Protein AF-A0A6M2E3Z7-F1 (afdb_monomer_lite)

Foldseek 3Di:
DVFKDFDDDWFDFFAALQCVLADVCNRPDGDRIYGDPQWGQYNQRDTDGNVQSVQCVVLNQWGWDQFAFPQFAEFAAARDPDTDSGGDTDTAGWQQWGHYPVDPSDTDGCVVGPHDYPPQKDWDQKDKQQQVDFPDHGDPDIDIGNTRTDIGGHPPRD

InterPro domains:
  IPR002919 Trypsin Inhibitor-like, cysteine rich domain [PF01826] (60-113)
  IPR036084 Serine protease inhibitor-like superfamily [SSF57567] (13-53)
  IPR036084 Serine protease inhibitor-like superfamily [SSF57567] (61-113)
  IPR051368 Serine Protease Inhibitor-like TIL Domain [PTHR23259] (55-116)

Radius of gyration: 16.92 Å; chains: 1; bounding box: 38×43×45 Å

Secondary structure (DSSP, 8-state):
-TTEEEPSSS-EEPPBSSGGGS-HHHHH-EESEEEPTTEEE-TTS-EEEHHHHHHTTT-TT-EEEEEEESS--BTTSBPPS---S-EEEEEEPPTTEEE-TTSTT-EEETTTSPPBPPTTEEEESSEEGGG-STTSPPPSS--EE-SS-EEEEPTT--

pLDDT: mean 90.16, std 8.36, range [58.03, 98.0]

Structure (mmCIF, N/CA/C/O backbone):
data_AF-A0A6M2E3Z7-F1
#
_entry.id   AF-A0A6M2E3Z7-F1
#
loop_
_atom_site.group_PDB
_atom_site.id
_atom_site.type_symbol
_atom_site.label_atom_id
_atom_site.label_alt_id
_atom_site.label_comp_id
_atom_site.label_asym_id
_atom_site.label_entity_id
_atom_site.label_seq_id
_atom_site.pdbx_PDB_ins_code
_atom_site.Cartn_x
_atom_site.Cartn_y
_atom_site.Cartn_z
_atom_site.occupancy
_atom_site.B_iso_or_equiv
_atom_site.auth_seq_id
_atom_site.auth_comp_id
_atom_site.auth_asym_id
_atom_site.auth_atom_id
_atom_site.pdbx_PDB_model_num
ATOM 1 N N . GLY A 1 1 ? -2.746 -9.673 17.093 1.00 58.03 1 GLY A N 1
ATOM 2 C CA . GLY A 1 1 ? -1.317 -9.328 16.929 1.00 58.03 1 GLY A CA 1
ATOM 3 C 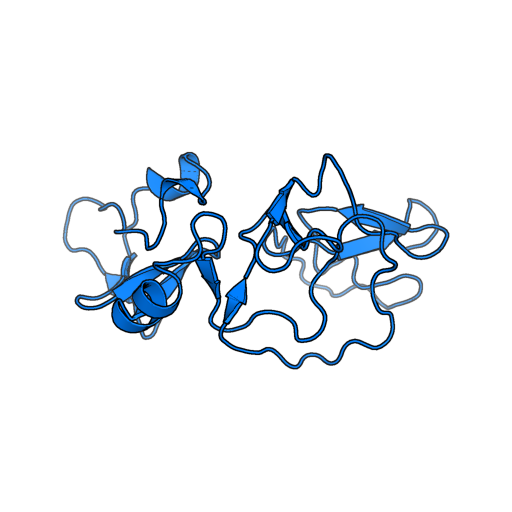C . GLY A 1 1 ? -0.886 -8.388 18.038 1.00 58.03 1 GLY A C 1
ATOM 4 O O . GLY A 1 1 ? -1.758 -7.873 18.723 1.00 58.03 1 GLY A O 1
ATOM 5 N N . LEU A 1 2 ? 0.420 -8.149 18.203 1.00 82.94 2 LEU A N 1
ATOM 6 C CA . LEU A 1 2 ? 0.998 -7.360 19.312 1.00 82.94 2 LEU A CA 1
ATOM 7 C C . LEU A 1 2 ? 0.353 -5.965 19.509 1.00 82.94 2 LEU A C 1
ATOM 9 O O . LEU A 1 2 ? 0.320 -5.451 20.619 1.00 82.94 2 LEU A O 1
ATOM 13 N N . TRP A 1 3 ? -0.188 -5.382 18.432 1.00 94.25 3 TRP A N 1
ATOM 14 C CA . TRP A 1 3 ? -0.709 -4.006 18.361 1.00 94.25 3 TRP A CA 1
ATOM 15 C C . TRP A 1 3 ? -2.235 -3.911 18.205 1.00 94.25 3 TRP A C 1
ATOM 17 O O . TRP A 1 3 ? -2.783 -2.836 17.947 1.00 94.25 3 TRP A O 1
ATOM 27 N N . GLU A 1 4 ? -2.929 -5.042 18.315 1.00 96.50 4 GLU A N 1
ATOM 28 C CA . GLU A 1 4 ? -4.386 -5.123 18.252 1.00 96.50 4 GLU A CA 1
ATOM 29 C C . GLU A 1 4 ? -4.944 -5.557 19.606 1.00 96.50 4 GLU A C 1
ATOM 31 O O . GLU A 1 4 ? -4.277 -6.247 20.375 1.00 96.50 4 GLU A O 1
ATOM 36 N N . VAL A 1 5 ? -6.175 -5.156 19.891 1.00 96.56 5 VAL A N 1
ATOM 37 C CA . VAL A 1 5 ? -6.947 -5.601 21.053 1.00 96.56 5 VAL A CA 1
ATOM 38 C C . VAL A 1 5 ? -8.272 -6.175 20.600 1.00 96.56 5 VAL A C 1
ATOM 40 O O . VAL A 1 5 ? -8.877 -5.695 19.635 1.00 96.56 5 VAL A O 1
ATOM 43 N N . ALA A 1 6 ? -8.711 -7.216 21.303 1.00 96.38 6 ALA A N 1
ATOM 44 C CA . ALA A 1 6 ? -10.039 -7.769 21.122 1.00 96.38 6 ALA A CA 1
ATOM 45 C C . ALA A 1 6 ? -11.094 -6.746 21.563 1.00 96.38 6 ALA A C 1
ATOM 47 O O . ALA A 1 6 ? -10.928 -6.034 22.552 1.00 96.38 6 ALA A O 1
ATOM 48 N N . VAL A 1 7 ? -12.184 -6.677 20.811 1.00 95.69 7 VAL A N 1
ATOM 49 C CA . VAL A 1 7 ? -13.339 -5.844 21.123 1.00 95.69 7 VAL A CA 1
ATOM 50 C C . VAL A 1 7 ? -14.340 -6.671 21.920 1.00 95.69 7 VAL A C 1
ATOM 52 O O . VAL A 1 7 ? -14.856 -7.670 21.414 1.00 95.69 7 VAL A O 1
ATOM 55 N N . SER A 1 8 ? -14.667 -6.224 23.130 1.00 93.31 8 SER A N 1
ATOM 56 C CA . SER A 1 8 ? -15.777 -6.778 23.908 1.00 93.31 8 SER A CA 1
ATOM 57 C C . SER A 1 8 ? -17.115 -6.296 23.333 1.00 93.31 8 SER A C 1
ATOM 59 O O . SER A 1 8 ? -17.348 -5.095 23.199 1.00 93.31 8 SER A O 1
ATOM 61 N N . GLY A 1 9 ? -18.004 -7.227 22.977 1.00 93.56 9 GLY A N 1
ATOM 62 C CA . GLY A 1 9 ? -19.342 -6.922 22.458 1.00 93.56 9 GLY A CA 1
ATOM 63 C C . GLY A 1 9 ? -19.414 -6.757 20.934 1.00 93.56 9 GLY A C 1
ATOM 64 O O . GLY A 1 9 ? -18.971 -7.626 20.176 1.00 93.56 9 GLY A O 1
ATOM 65 N N . LYS A 1 10 ? -20.058 -5.675 20.468 1.00 96.19 10 LYS A N 1
ATOM 66 C CA . LYS A 1 10 ? -20.306 -5.443 19.034 1.00 96.19 10 LYS A CA 1
ATOM 67 C C . LYS A 1 10 ? -18.990 -5.138 18.298 1.00 96.19 10 LYS A C 1
ATOM 69 O O . LYS A 1 10 ? -18.227 -4.299 18.774 1.00 96.19 10 LYS A O 1
ATOM 74 N N . PRO A 1 11 ? -18.733 -5.753 17.126 1.00 97.19 11 PRO A N 1
ATOM 75 C CA . PRO A 1 11 ? -17.574 -5.432 16.294 1.00 97.19 11 PRO A CA 1
ATOM 76 C C . PRO A 1 11 ? -17.460 -3.931 15.990 1.00 97.19 11 PRO A C 1
ATOM 78 O O . PRO A 1 11 ? -18.462 -3.272 15.714 1.00 97.19 11 PRO A O 1
ATOM 81 N N . GLN A 1 12 ? -16.237 -3.399 15.998 1.00 96.88 12 GLN A N 1
ATOM 82 C CA . GLN A 1 12 ? -15.961 -1.967 15.828 1.00 96.88 12 GLN A CA 1
ATOM 83 C C . GLN A 1 12 ? -15.169 -1.682 14.547 1.00 96.88 12 GLN A C 1
ATOM 85 O O . GLN A 1 12 ? -14.545 -2.573 13.969 1.00 96.88 12 GLN A O 1
ATOM 90 N N . LYS A 1 13 ? -15.201 -0.427 14.086 1.00 96.88 13 LYS A N 1
ATOM 91 C CA . LYS A 1 13 ? -14.346 0.047 12.987 1.00 96.88 13 LYS A CA 1
ATOM 92 C C . LYS A 1 13 ? -12.995 0.495 13.527 1.00 96.88 13 LYS A C 1
ATOM 94 O O . LYS A 1 13 ? -12.914 1.079 14.604 1.00 96.88 13 LYS A O 1
ATOM 99 N N . ASP A 1 14 ? -11.959 0.313 12.721 1.00 97.25 14 ASP A N 1
ATOM 100 C CA . ASP A 1 14 ? -10.655 0.902 12.999 1.00 97.25 14 ASP A CA 1
ATOM 101 C C . ASP A 1 14 ? -10.594 2.387 12.648 1.00 97.25 14 ASP A C 1
ATOM 103 O O . ASP A 1 14 ? -11.215 2.864 11.694 1.00 97.25 14 ASP A O 1
ATOM 107 N N . ARG A 1 15 ? -9.746 3.112 13.378 1.00 97.06 15 ARG A N 1
ATOM 108 C CA . ARG A 1 15 ? -9.291 4.440 12.963 1.00 97.06 15 ARG A CA 1
ATOM 109 C C . ARG A 1 15 ? -8.146 4.272 11.975 1.00 97.06 15 ARG A C 1
ATOM 111 O O . ARG A 1 15 ? -7.134 3.666 12.314 1.00 97.06 15 ARG A O 1
ATOM 118 N N . PHE A 1 16 ? -8.280 4.843 10.784 1.00 97.56 16 PHE A N 1
ATOM 119 C CA . PHE A 1 16 ? -7.247 4.771 9.751 1.00 97.56 16 PHE A CA 1
ATOM 120 C C . PHE A 1 16 ? -6.323 5.989 9.772 1.00 97.56 16 PHE A C 1
ATOM 122 O O . PHE A 1 16 ? -6.763 7.095 10.088 1.00 97.56 16 PHE A O 1
ATOM 129 N N . CYS A 1 17 ? -5.056 5.799 9.390 1.00 97.50 17 CYS A N 1
ATOM 130 C CA . CYS A 1 17 ? -4.106 6.900 9.228 1.00 97.50 17 CYS A CA 1
ATOM 131 C C . CYS A 1 17 ? -4.553 7.859 8.115 1.00 97.50 17 CYS A C 1
ATOM 133 O O . CYS A 1 17 ? -4.641 9.071 8.322 1.00 97.50 17 CYS A O 1
ATOM 135 N N . LYS A 1 18 ? -4.875 7.311 6.937 1.00 96.88 18 LYS A N 1
ATOM 136 C CA . LYS A 1 18 ? -5.368 8.059 5.773 1.00 96.88 18 LYS A CA 1
ATOM 137 C C . LYS A 1 18 ? -6.533 7.316 5.115 1.00 96.88 18 LYS A C 1
ATOM 139 O O . LYS A 1 18 ? -6.335 6.663 4.094 1.00 96.88 18 LYS A O 1
ATOM 144 N N . PRO A 1 19 ? -7.757 7.406 5.669 1.00 96.62 19 PRO A N 1
ATOM 145 C CA . PRO A 1 19 ? -8.908 6.650 5.168 1.00 96.62 19 PRO A CA 1
ATOM 146 C C . PRO A 1 19 ? -9.221 6.922 3.689 1.00 96.62 19 PRO A C 1
ATOM 148 O O . PRO A 1 19 ? -9.694 6.028 2.999 1.00 96.62 19 PRO A O 1
ATOM 151 N N . HIS A 1 20 ? -8.913 8.118 3.175 1.00 95.06 20 HIS A N 1
ATOM 152 C CA . HIS A 1 20 ? -9.105 8.483 1.765 1.00 95.06 20 HIS A CA 1
ATOM 153 C C . HIS A 1 20 ? -8.126 7.801 0.796 1.00 95.06 20 HIS A C 1
ATOM 155 O O . HIS A 1 20 ? -8.348 7.843 -0.411 1.00 95.06 20 HIS A O 1
ATOM 161 N N . LEU A 1 21 ? -7.041 7.204 1.299 1.00 94.88 21 LEU A N 1
ATOM 162 C CA . LEU A 1 21 ? -6.080 6.421 0.511 1.00 94.88 21 LEU A CA 1
ATOM 163 C C . LEU A 1 21 ? -6.327 4.911 0.600 1.00 94.88 21 LEU A C 1
ATOM 165 O O . LEU A 1 21 ? -5.683 4.142 -0.111 1.00 94.88 21 LEU A O 1
ATOM 169 N N . THR A 1 22 ? -7.248 4.488 1.462 1.00 94.62 22 THR A N 1
ATOM 170 C CA . THR A 1 22 ? -7.561 3.083 1.708 1.00 94.62 22 THR A CA 1
ATOM 171 C C . THR A 1 22 ? -8.854 2.698 0.996 1.00 94.62 22 THR A C 1
ATOM 173 O O . THR A 1 22 ? -9.753 3.514 0.798 1.00 94.62 22 THR A O 1
ATOM 176 N N . ARG A 1 23 ? -8.982 1.421 0.617 1.00 92.19 23 ARG A N 1
ATOM 177 C CA . ARG A 1 23 ? -10.207 0.904 -0.008 1.00 92.19 23 ARG A CA 1
ATOM 178 C C . ARG A 1 23 ? -11.425 1.152 0.902 1.00 92.19 23 ARG A C 1
ATOM 180 O O . ARG A 1 23 ? -11.373 0.766 2.074 1.00 92.19 23 ARG A O 1
ATOM 187 N N . PRO A 1 24 ? -12.546 1.694 0.386 1.00 95.12 24 PRO A N 1
ATOM 188 C CA . PRO A 1 24 ? -13.729 1.987 1.201 1.00 95.12 24 PRO A CA 1
ATOM 189 C C . PRO A 1 24 ? -14.282 0.776 1.962 1.00 95.12 24 PRO A C 1
ATOM 191 O O . PRO A 1 24 ? -14.754 0.922 3.089 1.00 95.12 24 PRO A O 1
ATOM 194 N N . SER A 1 25 ? -14.190 -0.424 1.378 1.00 94.75 25 SER A N 1
ATOM 195 C CA . SER A 1 25 ? -14.597 -1.677 2.026 1.00 94.75 25 SER A CA 1
ATOM 196 C C . SER A 1 25 ? -13.776 -1.984 3.280 1.00 94.75 25 SER A C 1
ATOM 198 O O . SER A 1 25 ? -14.338 -2.421 4.279 1.00 94.75 25 SER A O 1
ATOM 200 N N . LEU A 1 26 ? -12.471 -1.697 3.270 1.00 94.69 26 LEU A N 1
ATOM 201 C CA . LEU A 1 26 ? -11.587 -1.897 4.420 1.00 94.69 26 LEU A CA 1
ATOM 202 C C . LEU A 1 26 ? -11.827 -0.855 5.512 1.00 94.69 26 LEU A C 1
ATOM 204 O O . LEU A 1 26 ? -11.832 -1.205 6.689 1.00 94.69 26 LEU A O 1
ATOM 208 N N . VAL A 1 27 ? -12.079 0.400 5.125 1.00 97.00 27 VAL A N 1
ATOM 209 C CA . VAL A 1 27 ? -12.391 1.491 6.064 1.00 97.00 27 VAL A CA 1
ATOM 210 C C . VAL A 1 27 ? -13.711 1.239 6.796 1.00 97.00 27 VAL A C 1
ATOM 212 O O . VAL A 1 27 ? -13.838 1.526 7.984 1.00 97.00 27 VAL A O 1
ATOM 215 N N . LYS A 1 28 ? -14.709 0.684 6.100 1.00 97.12 28 LYS A N 1
ATOM 216 C CA . LYS A 1 28 ? -16.027 0.386 6.678 1.00 97.12 28 LYS A CA 1
ATOM 217 C C . LYS A 1 28 ? -16.087 -0.965 7.402 1.00 97.12 28 LYS A C 1
ATOM 219 O O . LYS A 1 28 ? -17.076 -1.204 8.093 1.00 97.12 28 LYS A O 1
ATOM 224 N N . LYS A 1 29 ? -15.068 -1.822 7.261 1.00 96.88 29 LYS A N 1
ATOM 225 C CA . LYS A 1 29 ? -15.034 -3.177 7.827 1.00 96.88 29 LYS A CA 1
ATOM 226 C C . LYS A 1 29 ? -15.147 -3.137 9.351 1.00 96.88 29 LYS A C 1
ATOM 228 O O . LYS A 1 29 ? -14.325 -2.517 10.023 1.00 96.88 29 LYS A O 1
ATOM 233 N N . LEU A 1 30 ? -16.140 -3.848 9.880 1.00 97.31 30 LEU A N 1
ATOM 234 C CA . LEU A 1 30 ? -16.265 -4.112 11.308 1.00 97.31 30 LEU A CA 1
ATOM 235 C C . LEU A 1 30 ? -15.354 -5.278 11.700 1.00 97.31 30 LEU A C 1
ATOM 237 O O . LEU A 1 30 ? -15.285 -6.287 10.995 1.00 97.31 30 LEU A O 1
ATOM 241 N N . ARG A 1 31 ? -14.635 -5.135 12.811 1.00 96.38 31 ARG A N 1
ATOM 242 C CA . ARG A 1 31 ? -13.626 -6.089 13.271 1.00 96.38 31 ARG A CA 1
ATOM 243 C C . ARG A 1 31 ? -13.846 -6.437 14.738 1.00 96.38 31 ARG A C 1
ATOM 245 O O . ARG A 1 31 ? -14.280 -5.607 15.533 1.00 96.38 31 ARG A O 1
ATOM 252 N N . ARG A 1 32 ? -13.522 -7.684 15.082 1.00 96.62 32 ARG A N 1
ATOM 253 C CA . ARG A 1 32 ? -13.436 -8.159 16.473 1.00 96.62 32 ARG A CA 1
ATOM 254 C C . ARG A 1 32 ? -12.070 -7.877 17.106 1.00 96.62 32 ARG A C 1
ATOM 256 O O . ARG A 1 32 ? -11.957 -7.955 18.318 1.00 96.62 32 ARG A O 1
ATOM 263 N N . CYS A 1 33 ? -11.077 -7.512 16.294 1.00 96.62 33 CYS A N 1
ATOM 264 C CA . CYS A 1 33 ? -9.774 -7.021 16.729 1.00 96.62 33 CYS A CA 1
ATOM 265 C C . CYS A 1 33 ? -9.512 -5.668 16.063 1.00 96.62 33 CYS A C 1
ATOM 267 O O . CYS A 1 33 ? -9.567 -5.567 14.834 1.00 96.62 33 CYS A O 1
ATOM 269 N N . VAL A 1 34 ? -9.245 -4.641 16.863 1.00 97.06 34 VAL A N 1
ATOM 270 C CA . VAL A 1 34 ? -8.971 -3.272 16.400 1.00 97.06 34 VAL A CA 1
ATOM 271 C C . VAL A 1 34 ? -7.608 -2.816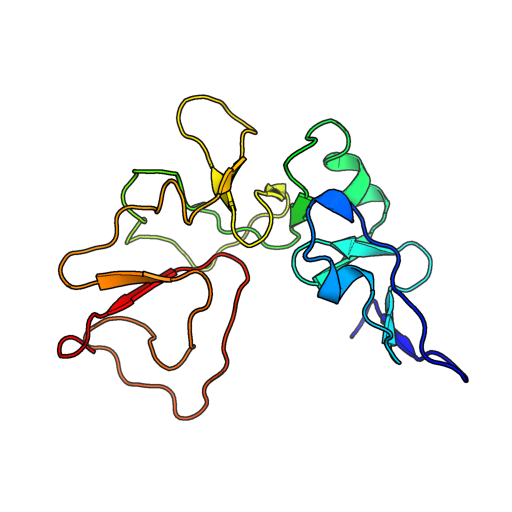 16.896 1.00 97.06 34 VAL A C 1
ATOM 273 O O . VAL A 1 34 ? -7.064 -3.385 17.843 1.00 97.06 34 VAL A O 1
ATOM 276 N N . CYS A 1 35 ? -7.038 -1.800 16.261 1.00 97.81 35 CYS A N 1
ATOM 277 C CA . CYS A 1 35 ? -5.787 -1.209 16.705 1.00 97.81 35 CYS A CA 1
ATOM 278 C C . CYS A 1 35 ? -5.925 -0.658 18.128 1.00 97.81 35 CYS A C 1
ATOM 280 O O . CYS A 1 35 ? -6.905 0.010 18.463 1.00 97.81 35 CYS A O 1
ATOM 282 N N . GLN A 1 36 ? -4.911 -0.922 18.950 1.00 96.75 36 GLN A N 1
ATOM 283 C CA . GLN A 1 36 ? -4.826 -0.437 20.326 1.00 96.75 36 GLN A CA 1
ATOM 284 C C . GLN A 1 36 ? -4.887 1.091 20.424 1.00 96.75 36 GLN A C 1
ATOM 286 O O . GLN A 1 36 ? -4.607 1.826 19.468 1.00 96.75 36 GLN A O 1
ATOM 291 N N . SER A 1 37 ? -5.202 1.595 21.621 1.00 95.44 37 SER A N 1
ATOM 292 C CA . SER A 1 37 ? -5.086 3.028 21.894 1.00 95.44 37 SER A CA 1
ATOM 293 C C . SER A 1 37 ? -3.663 3.512 21.589 1.00 95.44 37 SER A C 1
ATOM 295 O O . SER A 1 37 ? -2.680 2.850 21.897 1.00 95.44 37 SER A O 1
ATOM 297 N N . GLY A 1 38 ? -3.550 4.660 20.919 1.00 96.31 38 GLY A N 1
ATOM 298 C CA . GLY A 1 38 ? -2.269 5.178 20.416 1.00 96.31 38 GLY A CA 1
ATOM 299 C C . GLY A 1 38 ? -1.882 4.710 19.004 1.00 96.31 38 GLY A C 1
ATOM 300 O O . GLY A 1 38 ? -1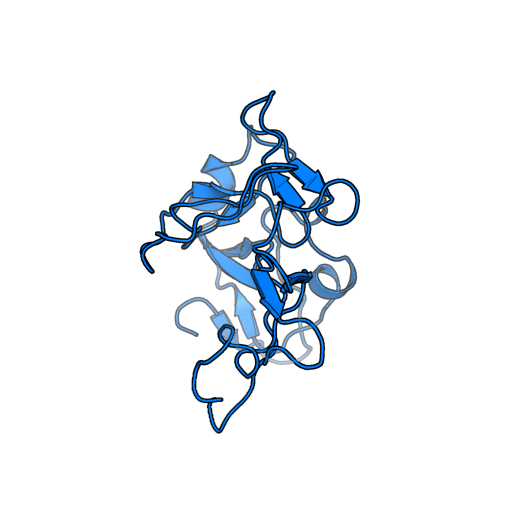.029 5.348 18.380 1.00 96.31 38 GLY A O 1
ATOM 301 N N . PHE A 1 39 ? -2.572 3.709 18.449 1.00 98.00 39 PHE A N 1
ATOM 302 C CA . PHE A 1 39 ? -2.351 3.190 17.097 1.00 98.00 39 PHE A CA 1
ATOM 303 C C . PHE A 1 39 ? -3.478 3.588 16.130 1.00 98.00 39 PHE A C 1
ATOM 305 O O . PHE A 1 39 ? -4.558 4.029 16.535 1.00 98.00 39 PHE A O 1
ATOM 312 N N . VAL A 1 40 ? -3.193 3.493 14.832 1.00 97.69 40 VAL A N 1
ATOM 313 C CA . VAL A 1 40 ? -4.135 3.651 13.713 1.00 97.69 40 VAL A CA 1
ATOM 314 C C . VAL A 1 40 ? -3.796 2.636 12.625 1.00 97.69 40 VAL A C 1
ATOM 316 O O . VAL A 1 40 ? -2.631 2.279 12.465 1.00 97.69 40 VAL A O 1
ATOM 319 N N . ARG A 1 41 ? -4.790 2.190 11.853 1.00 97.62 41 ARG A N 1
ATOM 320 C CA . ARG A 1 41 ? -4.573 1.258 10.742 1.00 97.62 41 ARG A CA 1
ATOM 321 C C . ARG A 1 41 ? -4.082 2.001 9.492 1.00 97.62 41 ARG A C 1
ATOM 323 O O . ARG A 1 41 ? -4.691 2.994 9.088 1.00 97.62 41 ARG A O 1
ATOM 330 N N . ASN A 1 42 ? -2.984 1.565 8.885 1.00 97.06 42 ASN A N 1
ATOM 331 C CA . ASN A 1 42 ? -2.487 2.124 7.624 1.00 97.06 42 ASN A CA 1
ATOM 332 C C . ASN A 1 42 ? -3.199 1.497 6.406 1.00 97.06 42 ASN A C 1
ATOM 334 O O . ASN A 1 42 ? -4.077 0.636 6.535 1.00 97.06 42 ASN A O 1
ATOM 338 N N . ALA A 1 43 ? -2.834 1.938 5.205 1.00 96.31 43 ALA A N 1
ATOM 339 C CA . ALA A 1 43 ? -3.384 1.425 3.952 1.00 96.31 43 ALA A CA 1
ATOM 340 C C . ALA A 1 43 ? -3.039 -0.053 3.654 1.00 96.31 43 ALA A C 1
ATOM 342 O O . ALA A 1 43 ? -3.740 -0.669 2.854 1.00 96.31 43 ALA A O 1
ATOM 343 N N . TRP A 1 44 ? -2.025 -0.623 4.318 1.00 94.81 44 TRP A N 1
ATOM 344 C CA . TRP A 1 44 ? -1.624 -2.041 4.257 1.00 94.81 44 TRP A CA 1
ATOM 345 C C . TRP A 1 44 ? -2.322 -2.909 5.313 1.00 94.81 44 TRP A C 1
ATOM 347 O O . TRP A 1 44 ? -1.965 -4.063 5.515 1.00 94.81 44 TRP A O 1
ATOM 357 N N . GLU A 1 45 ? -3.343 -2.355 5.973 1.00 94.12 45 GLU A N 1
ATOM 358 C CA . GLU A 1 45 ? -4.092 -2.997 7.051 1.00 94.12 45 GLU A CA 1
ATOM 359 C C . GLU A 1 45 ? -3.272 -3.298 8.314 1.00 94.12 45 GLU A C 1
ATOM 361 O O . GLU A 1 45 ? -3.711 -4.078 9.154 1.00 94.12 45 GLU A O 1
ATOM 366 N N . GLU A 1 46 ? -2.139 -2.634 8.517 1.00 94.88 46 GLU A N 1
ATOM 367 C CA . GLU A 1 46 ? -1.291 -2.794 9.699 1.00 94.88 46 GLU A CA 1
ATOM 368 C C . GLU A 1 46 ? -1.616 -1.724 10.745 1.00 94.88 46 GLU A C 1
ATOM 370 O O . GLU A 1 46 ? -1.861 -0.563 10.408 1.00 94.88 46 GLU A O 1
ATOM 375 N N . CYS A 1 47 ? -1.587 -2.085 12.029 1.00 97.38 47 CYS A N 1
ATOM 376 C CA . CYS A 1 47 ? -1.676 -1.108 13.112 1.00 97.38 47 CYS A CA 1
ATOM 377 C C . CYS A 1 47 ? -0.306 -0.462 13.344 1.00 97.38 47 CYS A C 1
ATOM 379 O O . CYS A 1 47 ? 0.638 -1.129 13.756 1.00 97.38 47 CYS A O 1
ATOM 381 N N . ILE A 1 48 ? -0.219 0.846 13.104 1.00 96.94 48 ILE A N 1
ATOM 382 C CA . ILE A 1 48 ? 0.990 1.660 13.274 1.00 96.94 48 ILE A CA 1
ATOM 383 C C . ILE A 1 48 ? 0.773 2.729 14.343 1.00 96.94 48 ILE A C 1
ATOM 385 O O . ILE A 1 48 ? -0.362 3.123 14.627 1.00 96.94 48 ILE A O 1
ATOM 389 N N . LEU A 1 49 ? 1.851 3.256 14.919 1.00 97.44 49 LEU A N 1
ATOM 390 C CA . LEU A 1 49 ? 1.740 4.337 15.894 1.00 97.44 49 LEU A CA 1
ATOM 391 C C . LEU A 1 49 ? 1.197 5.608 15.228 1.00 97.44 49 LEU A C 1
ATOM 393 O O . LEU A 1 49 ? 1.617 6.004 14.137 1.00 97.44 49 LEU A O 1
ATOM 397 N N . LYS A 1 50 ? 0.327 6.340 15.935 1.00 97.62 50 LYS A N 1
ATOM 398 C CA . LYS A 1 50 ? -0.170 7.651 15.474 1.00 97.62 50 LYS A CA 1
ATOM 399 C C . LYS A 1 50 ? 0.965 8.629 15.150 1.00 97.62 50 LYS A C 1
ATOM 401 O O . LYS A 1 50 ? 0.808 9.458 14.256 1.00 97.62 50 LYS A O 1
ATOM 406 N N . LYS A 1 51 ? 2.105 8.551 15.851 1.00 97.62 51 LYS A N 1
ATOM 407 C CA . LYS A 1 51 ? 3.290 9.382 15.560 1.00 97.62 51 LYS A CA 1
ATOM 408 C C . LYS A 1 51 ? 3.904 9.073 14.194 1.00 97.62 51 LYS A C 1
ATOM 410 O O . LYS A 1 51 ? 4.293 10.000 13.491 1.00 97.62 51 LYS A O 1
ATOM 415 N N . ASP A 1 52 ? 3.920 7.811 13.782 1.00 97.56 52 ASP A N 1
ATOM 416 C CA . ASP A 1 52 ? 4.470 7.411 12.489 1.00 97.56 52 ASP A CA 1
ATOM 417 C C . ASP A 1 52 ? 3.548 7.831 11.347 1.00 97.56 52 ASP A C 1
ATOM 419 O O . ASP A 1 52 ? 4.000 8.423 10.370 1.00 97.56 52 ASP A O 1
ATOM 423 N N . CYS A 1 53 ? 2.235 7.692 11.542 1.00 97.31 53 CYS A N 1
ATOM 424 C CA . CYS A 1 53 ? 1.235 8.276 10.652 1.00 97.31 53 CYS A CA 1
ATOM 425 C C . CYS A 1 53 ? 1.468 9.788 10.420 1.00 97.31 53 CYS A C 1
ATOM 427 O O . CYS A 1 53 ? 1.427 10.279 9.286 1.00 97.31 53 CYS A O 1
ATOM 429 N N . LYS A 1 54 ? 1.788 10.540 11.487 1.00 97.44 54 LYS A N 1
ATOM 430 C CA . LYS A 1 54 ? 2.071 11.985 11.407 1.00 97.44 54 LYS A CA 1
ATOM 431 C C . LYS A 1 54 ? 3.324 12.316 10.584 1.00 97.44 54 LYS A C 1
ATOM 433 O O . LYS A 1 54 ? 3.332 13.378 9.961 1.00 97.44 54 LYS A O 1
ATOM 438 N N . LYS A 1 55 ? 4.321 11.422 10.475 1.00 96.88 55 LYS A N 1
ATOM 439 C CA . LYS A 1 55 ? 5.499 11.615 9.594 1.00 96.88 55 LYS A CA 1
ATOM 440 C C . LYS A 1 55 ? 5.094 11.817 8.126 1.00 96.88 55 LYS A C 1
ATOM 442 O O . LYS A 1 55 ? 5.794 12.488 7.374 1.00 96.88 55 LYS A O 1
ATOM 447 N N . CYS A 1 56 ? 3.928 11.304 7.723 1.00 95.31 56 CYS A N 1
ATOM 448 C CA . CYS A 1 56 ? 3.388 11.441 6.369 1.00 95.31 56 CYS A CA 1
ATOM 449 C C . CYS A 1 56 ? 2.318 12.533 6.227 1.00 95.31 56 CYS A C 1
ATOM 451 O O . CYS A 1 56 ? 1.652 12.598 5.188 1.00 95.31 56 CYS A O 1
ATOM 453 N N . LYS A 1 57 ? 2.127 13.418 7.220 1.00 92.31 57 LYS A N 1
ATOM 454 C CA . LYS A 1 57 ? 1.081 14.461 7.193 1.00 92.31 57 LYS A CA 1
ATOM 455 C C . LYS A 1 57 ? 1.164 15.338 5.934 1.00 92.31 57 LYS A C 1
ATOM 457 O O . LYS A 1 57 ? 0.156 15.502 5.253 1.00 92.31 57 LYS A O 1
ATOM 462 N N . GLY A 1 58 ? 2.362 15.801 5.563 1.00 91.44 58 GLY A N 1
ATOM 463 C CA . GLY A 1 58 ? 2.586 16.629 4.365 1.00 91.44 58 GLY A CA 1
ATOM 464 C C . GLY A 1 58 ? 2.439 15.892 3.024 1.00 91.44 58 GLY A C 1
ATOM 465 O O . GLY A 1 58 ? 2.308 16.520 1.977 1.00 91.44 58 GLY A O 1
ATOM 466 N N . ARG A 1 59 ? 2.415 14.554 3.023 1.00 93.12 59 ARG A N 1
ATOM 467 C CA . ARG A 1 59 ? 2.343 13.736 1.804 1.00 93.12 59 ARG A CA 1
ATOM 468 C C . ARG A 1 59 ? 0.913 13.243 1.586 1.00 93.12 59 ARG A C 1
ATOM 470 O O . ARG A 1 59 ? 0.540 12.157 2.021 1.00 93.12 59 ARG A O 1
ATOM 477 N N . LYS A 1 60 ? 0.072 14.048 0.929 1.00 92.06 60 LYS A N 1
ATOM 478 C CA . LYS A 1 60 ? -1.381 13.782 0.795 1.00 92.06 60 LYS A CA 1
ATOM 479 C C . LYS A 1 60 ? -1.731 12.445 0.121 1.00 92.06 60 LYS A C 1
ATOM 481 O O . LYS A 1 60 ? -2.752 11.861 0.475 1.00 92.06 60 LYS A O 1
ATOM 486 N N . LYS A 1 61 ? -0.893 11.975 -0.814 1.00 94.31 61 LYS A N 1
ATOM 487 C CA . LYS A 1 61 ? -1.086 10.746 -1.614 1.00 94.31 61 LYS A CA 1
ATOM 488 C C . LYS A 1 61 ? -0.262 9.541 -1.139 1.00 94.31 61 LYS A C 1
ATOM 490 O O . LYS A 1 61 ? -0.211 8.539 -1.840 1.00 94.31 61 LYS A O 1
ATOM 495 N N . MET A 1 62 ? 0.405 9.651 0.007 1.00 95.88 62 MET A N 1
ATOM 496 C CA . MET A 1 62 ? 1.229 8.584 0.575 1.00 95.88 62 MET A CA 1
ATOM 497 C C . MET A 1 62 ? 0.774 8.288 1.993 1.00 95.88 62 MET A C 1
ATOM 499 O O . MET A 1 62 ? 0.383 9.212 2.711 1.00 95.88 62 MET A O 1
ATOM 503 N N . ASP A 1 63 ? 0.878 7.030 2.395 1.00 97.06 63 ASP A N 1
ATOM 504 C CA . ASP A 1 63 ? 0.623 6.586 3.762 1.00 97.06 63 ASP A CA 1
ATOM 505 C C . ASP A 1 63 ? 1.897 5.985 4.375 1.00 97.06 63 ASP A C 1
ATOM 507 O O . ASP A 1 63 ? 2.860 5.709 3.656 1.00 97.06 63 ASP A O 1
ATOM 511 N N . TYR A 1 64 ? 1.952 5.864 5.700 1.00 97.50 64 TYR A N 1
ATOM 512 C CA . TYR A 1 64 ? 3.118 5.305 6.381 1.00 97.50 64 TYR A CA 1
ATOM 513 C C . TYR A 1 64 ? 3.103 3.777 6.294 1.00 97.50 64 TYR A C 1
ATOM 515 O O . TYR A 1 64 ? 2.196 3.128 6.819 1.00 97.50 64 TYR A O 1
ATOM 523 N N . ASN A 1 65 ? 4.126 3.217 5.656 1.00 96.06 65 ASN A N 1
ATOM 524 C CA . ASN A 1 65 ? 4.370 1.783 5.613 1.00 96.06 65 ASN A CA 1
ATOM 525 C C . ASN A 1 65 ? 5.531 1.456 6.562 1.00 96.06 65 ASN A C 1
ATOM 527 O O . ASN A 1 65 ? 6.602 2.064 6.464 1.00 96.06 65 ASN A O 1
ATOM 531 N N . GLY A 1 66 ? 5.311 0.515 7.482 1.00 94.81 66 GLY A N 1
ATOM 532 C CA . GLY A 1 66 ? 6.355 0.038 8.390 1.00 94.81 66 GLY A CA 1
ATOM 533 C C . GLY A 1 66 ? 7.434 -0.778 7.674 1.00 94.81 66 GLY A C 1
ATOM 534 O O . GLY A 1 66 ? 8.569 -0.816 8.139 1.00 94.81 66 GLY A O 1
ATOM 535 N N . CYS A 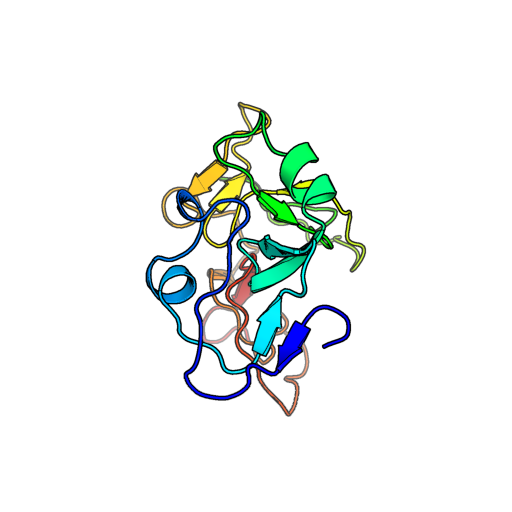1 67 ? 7.107 -1.370 6.526 1.00 92.50 67 CYS A N 1
ATOM 536 C CA . CYS A 1 67 ? 7.970 -2.265 5.768 1.00 92.50 67 CYS A CA 1
ATOM 537 C C . CYS A 1 67 ? 7.732 -2.076 4.259 1.00 92.50 67 CYS A C 1
ATOM 539 O O . CYS A 1 67 ? 7.203 -2.941 3.564 1.00 92.50 67 CYS A O 1
ATOM 541 N N . GLU A 1 68 ? 8.116 -0.913 3.725 1.00 92.62 68 GLU A N 1
ATOM 542 C CA . GLU A 1 68 ? 8.087 -0.675 2.278 1.00 92.62 68 GLU A CA 1
ATOM 543 C C . GLU A 1 68 ? 9.329 -1.266 1.614 1.00 92.62 68 GLU A C 1
ATOM 545 O O . GLU A 1 68 ? 10.430 -1.110 2.134 1.00 92.62 68 GLU A O 1
ATOM 550 N N . SER A 1 69 ? 9.183 -1.873 0.434 1.00 90.19 69 SER A N 1
ATOM 551 C CA . SER A 1 69 ? 10.337 -2.365 -0.327 1.00 90.19 69 SER A CA 1
ATOM 552 C C . SER A 1 69 ? 11.402 -1.273 -0.521 1.00 90.19 69 SER A C 1
ATOM 554 O O . SER A 1 69 ? 11.095 -0.109 -0.836 1.00 90.19 69 SER A O 1
ATOM 556 N N . ALA A 1 70 ? 12.670 -1.665 -0.365 1.00 90.19 70 ALA A N 1
ATOM 557 C CA . ALA A 1 70 ? 13.814 -0.833 -0.726 1.00 90.19 70 ALA A CA 1
ATOM 558 C C . ALA A 1 70 ? 13.821 -0.475 -2.229 1.00 90.19 70 ALA A C 1
ATOM 560 O O . ALA A 1 70 ? 14.368 0.560 -2.605 1.00 90.19 70 ALA A O 1
ATOM 561 N N . CYS A 1 71 ? 13.139 -1.265 -3.069 1.00 89.12 71 CYS A N 1
ATOM 562 C CA . CYS A 1 71 ? 12.981 -1.037 -4.506 1.00 89.12 71 CYS A CA 1
ATOM 563 C C . CYS A 1 71 ? 11.497 -0.799 -4.847 1.00 89.12 71 CYS A C 1
ATOM 565 O O . CYS A 1 71 ? 10.802 -1.706 -5.310 1.00 89.1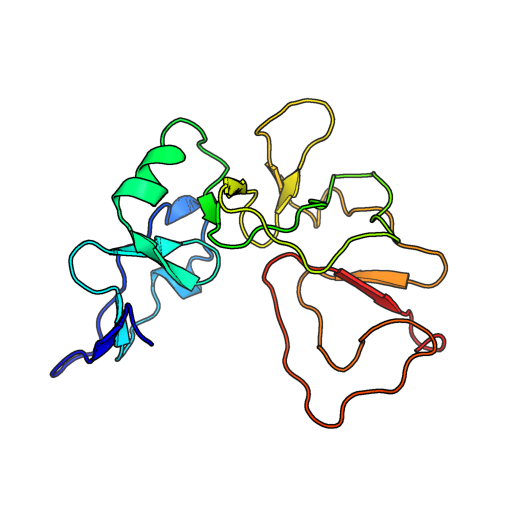2 71 CYS A O 1
ATOM 567 N N . PRO A 1 72 ? 10.960 0.410 -4.607 1.00 89.12 72 PRO A N 1
ATOM 568 C CA . PRO A 1 72 ? 9.563 0.692 -4.902 1.00 89.12 72 PRO A CA 1
ATOM 569 C C . PRO A 1 72 ? 9.253 0.574 -6.392 1.00 89.12 72 PRO A C 1
ATOM 571 O O . PRO A 1 72 ? 9.995 1.050 -7.255 1.00 89.12 72 PRO A O 1
ATOM 574 N N . LEU A 1 73 ? 8.068 0.046 -6.681 1.00 91.88 73 LEU A N 1
ATOM 575 C CA . LEU A 1 73 ? 7.523 0.024 -8.028 1.00 91.88 73 LEU A CA 1
ATOM 576 C C . LEU A 1 73 ? 7.319 1.447 -8.554 1.00 91.88 73 LEU A C 1
ATOM 578 O O . LEU A 1 73 ? 6.692 2.297 -7.909 1.00 91.88 73 LEU A O 1
ATOM 582 N N . THR A 1 74 ? 7.827 1.687 -9.761 1.00 93.69 74 THR A N 1
ATOM 583 C CA . THR A 1 74 ? 7.788 2.993 -10.418 1.00 93.69 74 THR A CA 1
ATOM 584 C C . THR A 1 74 ? 7.075 2.880 -11.762 1.00 93.69 74 THR A C 1
ATOM 586 O O . THR A 1 74 ? 7.332 1.976 -12.555 1.00 93.69 74 THR A O 1
ATOM 589 N N . CYS A 1 75 ? 6.154 3.808 -12.016 1.00 94.94 75 CYS A N 1
ATOM 590 C CA . CYS A 1 75 ? 5.358 3.883 -13.240 1.00 94.94 75 CYS A CA 1
ATOM 591 C C . CYS A 1 75 ? 6.253 3.876 -14.491 1.00 94.94 75 CYS A C 1
ATOM 593 O O . CYS A 1 75 ? 7.141 4.720 -14.634 1.00 94.94 75 CYS A O 1
ATOM 595 N N . GLY A 1 76 ? 6.012 2.911 -15.387 1.00 93.94 76 GLY A N 1
ATOM 596 C CA . GLY A 1 76 ? 6.701 2.787 -16.674 1.00 93.94 76 GLY A CA 1
ATOM 597 C C . GLY A 1 76 ? 8.179 2.389 -16.597 1.00 93.94 76 GLY A C 1
ATOM 598 O O . GLY A 1 76 ? 8.829 2.313 -17.642 1.00 93.94 76 GLY A O 1
ATOM 599 N N . GLN A 1 77 ? 8.711 2.126 -15.401 1.00 93.88 77 GLN A N 1
ATOM 600 C CA . GLN A 1 77 ? 10.086 1.670 -15.202 1.00 93.88 77 GLN A CA 1
ATOM 601 C C . GLN A 1 77 ? 10.137 0.147 -15.037 1.00 93.88 77 GLN A C 1
ATOM 603 O O . GLN A 1 77 ? 9.163 -0.433 -14.546 1.00 93.88 77 GLN A O 1
ATOM 608 N N . PRO A 1 78 ? 11.239 -0.510 -15.444 1.00 92.56 78 PRO A N 1
ATOM 609 C CA . PRO A 1 78 ? 11.465 -1.924 -15.162 1.00 92.56 78 PRO A CA 1
ATOM 610 C C . PRO A 1 78 ? 11.381 -2.223 -13.665 1.00 92.56 78 PRO A C 1
ATOM 612 O O . PRO A 1 78 ? 11.938 -1.488 -12.849 1.00 92.56 78 PRO A O 1
ATOM 615 N N . VAL A 1 79 ? 10.696 -3.307 -13.302 1.00 89.56 79 VAL A N 1
ATOM 616 C CA . VAL A 1 79 ? 10.786 -3.857 -11.945 1.00 89.56 79 VAL A CA 1
ATOM 617 C C . VAL A 1 79 ? 12.200 -4.397 -11.742 1.00 89.56 79 VAL A C 1
ATOM 619 O O . VAL A 1 79 ? 12.712 -5.122 -12.595 1.00 89.56 79 VAL A O 1
ATOM 622 N N . SER A 1 80 ? 12.841 -4.022 -10.633 1.00 83.00 80 SER A N 1
ATOM 623 C CA . SER A 1 80 ? 14.198 -4.482 -10.327 1.00 83.00 80 SER A CA 1
ATOM 624 C C . SER A 1 80 ? 14.211 -5.996 -10.115 1.00 83.00 80 SER A C 1
ATOM 626 O O . SER A 1 80 ? 13.499 -6.503 -9.250 1.00 83.00 80 SER A O 1
ATOM 628 N N . SER A 1 81 ? 15.045 -6.710 -10.873 1.00 73.19 81 SER A N 1
ATOM 629 C CA . SER A 1 81 ? 15.318 -8.138 -10.656 1.00 73.19 81 SER A CA 1
ATOM 630 C C . SER A 1 81 ? 16.201 -8.383 -9.429 1.00 73.19 81 SER A C 1
ATOM 632 O O . SER A 1 81 ? 16.169 -9.466 -8.852 1.00 73.19 81 SER A O 1
ATOM 634 N N . LEU A 1 82 ? 16.970 -7.372 -9.020 1.00 75.69 82 LEU A N 1
ATOM 635 C CA . LEU A 1 82 ? 17.897 -7.404 -7.894 1.00 75.69 82 LEU A CA 1
ATOM 636 C C . LEU A 1 82 ? 17.332 -6.561 -6.750 1.00 75.69 82 LEU A C 1
ATOM 638 O O . LEU A 1 82 ? 17.869 -5.507 -6.411 1.00 75.69 82 LEU A O 1
ATOM 642 N N . CYS A 1 83 ? 16.205 -6.997 -6.186 1.00 82.44 83 CYS A N 1
ATOM 643 C CA . CYS A 1 83 ? 15.689 -6.420 -4.952 1.00 82.44 83 CYS A CA 1
ATOM 644 C C . CYS A 1 83 ? 15.853 -7.401 -3.797 1.00 82.44 83 CYS A C 1
ATOM 646 O O . CYS A 1 83 ? 15.360 -8.527 -3.847 1.00 82.44 83 CYS A O 1
ATOM 648 N N . THR A 1 84 ? 16.549 -6.972 -2.749 1.00 83.94 84 THR A N 1
ATOM 649 C CA . THR A 1 84 ? 16.650 -7.747 -1.514 1.00 83.94 84 THR A CA 1
ATOM 650 C C . THR A 1 84 ? 15.300 -7.755 -0.795 1.00 83.94 84 THR A C 1
ATOM 652 O O . THR A 1 84 ? 14.471 -6.863 -0.972 1.00 83.94 84 THR A O 1
ATOM 655 N N . ALA A 1 85 ? 15.085 -8.736 0.083 1.00 81.00 85 ALA A N 1
ATOM 656 C CA . ALA A 1 85 ? 13.909 -8.773 0.960 1.00 81.00 85 ALA A CA 1
ATOM 657 C C . ALA A 1 85 ? 13.932 -7.683 2.057 1.00 81.00 85 ALA A C 1
ATOM 659 O O . ALA A 1 85 ? 13.125 -7.713 2.984 1.00 81.00 85 ALA A O 1
ATOM 660 N N . GLN A 1 86 ? 14.869 -6.734 1.980 1.00 89.19 86 GLN A N 1
ATOM 661 C CA . GLN A 1 86 ? 14.969 -5.628 2.916 1.00 89.19 86 GLN A CA 1
ATOM 662 C C . GLN A 1 86 ? 13.814 -4.655 2.697 1.00 89.19 86 GLN A C 1
ATOM 664 O O . GLN A 1 86 ? 13.478 -4.276 1.569 1.00 89.19 86 GLN A O 1
ATOM 669 N N . CYS A 1 87 ? 13.239 -4.205 3.803 1.00 92.00 87 CYS A N 1
ATOM 670 C CA . CYS A 1 87 ? 12.237 -3.163 3.790 1.00 92.00 87 CYS A CA 1
ATOM 671 C C . CYS A 1 87 ? 12.650 -1.983 4.662 1.00 92.00 87 CYS A C 1
ATOM 673 O O . CYS A 1 87 ? 13.453 -2.102 5.585 1.00 92.00 87 CYS A O 1
ATOM 675 N N . VAL A 1 88 ? 12.103 -0.821 4.324 1.00 93.31 88 VAL A N 1
ATOM 676 C CA . VAL A 1 88 ? 12.412 0.465 4.935 1.00 93.31 88 VAL A CA 1
ATOM 677 C C . VAL A 1 88 ? 11.111 1.108 5.385 1.00 93.31 88 VAL A C 1
ATOM 679 O O . VAL A 1 88 ? 10.179 1.274 4.595 1.00 93.31 88 VAL A O 1
ATOM 682 N N . SER A 1 89 ? 11.043 1.519 6.647 1.00 95.56 89 SER A N 1
ATOM 683 C CA . SER A 1 89 ? 9.871 2.216 7.171 1.00 95.56 89 SER A CA 1
ATOM 684 C C . SER A 1 89 ? 9.827 3.653 6.650 1.00 95.56 89 SER A C 1
ATOM 686 O O . SER A 1 89 ? 10.662 4.489 7.004 1.00 95.56 89 SER A O 1
ATOM 688 N N . ARG A 1 90 ? 8.851 3.975 5.795 1.00 95.25 90 ARG A N 1
ATOM 689 C CA . ARG A 1 90 ? 8.724 5.306 5.178 1.00 95.25 90 ARG A CA 1
ATOM 690 C C . ARG A 1 90 ? 7.311 5.579 4.684 1.00 95.25 90 ARG A C 1
ATOM 692 O O . ARG A 1 90 ? 6.473 4.692 4.574 1.00 95.25 90 ARG A O 1
ATOM 699 N N . CYS A 1 91 ? 7.064 6.831 4.305 1.00 96.12 91 CYS A N 1
ATOM 700 C CA . CYS A 1 91 ? 5.876 7.154 3.524 1.00 96.12 91 CYS A CA 1
ATOM 701 C C . CYS A 1 91 ? 5.988 6.519 2.135 1.00 96.12 91 CYS A C 1
ATOM 703 O O . CYS A 1 91 ? 6.925 6.829 1.386 1.00 96.12 91 CYS A O 1
ATOM 705 N N . ALA A 1 92 ? 5.018 5.680 1.796 1.00 95.69 92 ALA A N 1
ATOM 706 C CA . ALA A 1 92 ? 4.967 4.892 0.575 1.00 95.69 92 ALA A CA 1
ATOM 707 C C . ALA A 1 92 ? 3.659 5.133 -0.191 1.00 95.69 92 ALA A C 1
ATOM 709 O O . ALA A 1 92 ? 2.695 5.696 0.341 1.00 95.69 92 ALA A O 1
ATOM 710 N N . CYS A 1 93 ? 3.645 4.760 -1.471 1.00 95.62 93 CYS A N 1
ATOM 711 C CA . CYS A 1 93 ? 2.408 4.784 -2.241 1.00 95.62 93 CYS A CA 1
ATOM 712 C C . CYS A 1 93 ? 1.491 3.668 -1.729 1.00 95.62 93 CYS A C 1
ATOM 714 O O . CYS A 1 93 ? 1.953 2.537 -1.627 1.00 95.62 93 CYS A O 1
ATOM 716 N N . PRO A 1 94 ? 0.229 3.970 -1.378 1.00 95.69 94 PRO A N 1
ATOM 717 C CA . PRO A 1 94 ? -0.678 2.985 -0.798 1.00 95.69 94 PRO A CA 1
ATOM 718 C C . PRO A 1 94 ? -0.993 1.861 -1.799 1.00 95.69 94 PRO A C 1
ATOM 720 O O . PRO A 1 94 ? -0.816 2.052 -3.011 1.00 95.69 94 PRO A O 1
ATOM 723 N N . PRO A 1 95 ? -1.532 0.720 -1.334 1.00 95.19 95 PRO A N 1
ATOM 724 C CA . PRO A 1 95 ? -1.872 -0.392 -2.206 1.00 95.19 95 PRO A CA 1
ATOM 725 C C . PRO A 1 95 ? -2.701 -0.006 -3.432 1.00 95.19 95 PRO A C 1
ATOM 727 O O . PRO A 1 95 ? -3.741 0.647 -3.328 1.00 95.19 95 PRO A O 1
ATOM 730 N N . GLY A 1 96 ? -2.250 -0.428 -4.616 1.00 93.38 96 GLY A N 1
ATOM 731 C CA . GLY A 1 96 ? -2.859 -0.044 -5.897 1.00 93.38 96 GLY A CA 1
ATOM 732 C C . GLY A 1 96 ? -2.188 1.131 -6.616 1.00 93.38 96 GLY A C 1
ATOM 733 O O . GLY A 1 96 ? -2.560 1.427 -7.758 1.00 93.38 96 GLY A O 1
ATOM 734 N N . TYR A 1 97 ? -1.208 1.786 -5.991 1.00 94.94 97 TYR A N 1
ATOM 735 C CA . TYR A 1 97 ? -0.513 2.948 -6.537 1.00 94.94 97 TYR A CA 1
ATOM 736 C C . TYR A 1 97 ? 0.999 2.721 -6.613 1.00 94.94 97 TYR A C 1
ATOM 738 O O . TYR A 1 97 ? 1.581 2.054 -5.768 1.00 94.94 97 TYR A O 1
ATOM 746 N N . VAL A 1 98 ? 1.639 3.333 -7.608 1.00 94.38 98 VAL A N 1
ATOM 747 C CA . VAL A 1 98 ? 3.091 3.276 -7.837 1.00 94.38 98 VAL A CA 1
ATOM 748 C C . VAL A 1 98 ? 3.692 4.675 -7.862 1.00 94.38 98 VAL A C 1
ATOM 750 O O . VAL A 1 98 ? 2.985 5.668 -8.076 1.00 94.38 98 VAL A O 1
ATOM 753 N N . VAL A 1 99 ? 5.004 4.758 -7.648 1.00 94.00 99 VAL A N 1
ATOM 754 C CA . VAL A 1 99 ? 5.738 6.026 -7.674 1.00 94.00 99 VAL A CA 1
ATOM 755 C C . VAL A 1 99 ? 5.731 6.592 -9.091 1.00 94.00 99 VAL A C 1
ATOM 757 O O . VAL A 1 99 ? 5.992 5.886 -10.064 1.00 94.00 99 VAL A O 1
ATOM 760 N N . TYR A 1 100 ? 5.440 7.882 -9.223 1.00 93.94 100 TYR A N 1
ATOM 761 C CA . TYR A 1 100 ? 5.601 8.593 -10.484 1.00 93.94 100 TYR A CA 1
ATOM 762 C C . TYR A 1 100 ? 7.047 9.102 -10.621 1.00 93.94 100 TYR A C 1
ATOM 764 O O . TYR A 1 100 ? 7.495 9.861 -9.758 1.00 93.94 100 TYR A O 1
ATOM 772 N N . PRO A 1 101 ? 7.781 8.742 -11.692 1.00 89.62 101 PRO A N 1
ATOM 773 C CA . PRO A 1 101 ? 9.224 8.981 -11.771 1.00 89.62 101 PRO A CA 1
ATOM 774 C C . PRO A 1 101 ? 9.597 10.468 -11.815 1.00 89.62 101 PRO A C 1
ATOM 776 O O . PRO A 1 101 ? 10.583 10.875 -11.212 1.00 89.62 101 PRO A O 1
ATOM 779 N N . LYS A 1 102 ? 8.794 11.305 -12.486 1.00 87.25 102 LYS A N 1
ATOM 780 C CA . LYS A 1 102 ? 9.145 12.718 -12.726 1.00 87.25 102 LYS A CA 1
ATOM 781 C C . LYS A 1 102 ? 8.876 13.641 -11.532 1.00 87.25 102 LYS A C 1
ATOM 783 O O . LYS A 1 102 ? 9.315 14.784 -11.538 1.00 87.25 102 LYS A O 1
ATOM 788 N N . LYS A 1 103 ? 8.123 13.191 -10.519 1.00 84.75 103 LYS A N 1
ATOM 789 C CA . LYS A 1 103 ? 7.750 14.029 -9.368 1.00 84.75 103 LYS A CA 1
ATOM 790 C C . LYS A 1 103 ? 7.764 13.219 -8.079 1.00 84.75 103 LYS A C 1
ATOM 792 O O . LYS A 1 103 ? 6.827 12.469 -7.795 1.00 84.75 103 LYS A O 1
ATOM 797 N N . LYS A 1 104 ? 8.805 13.429 -7.266 1.00 76.44 104 LYS A N 1
ATOM 798 C CA . LYS A 1 104 ? 8.944 12.802 -5.943 1.00 76.44 104 LYS A CA 1
ATOM 799 C C . LYS A 1 104 ? 7.667 12.995 -5.114 1.00 76.44 104 LYS A C 1
ATOM 801 O O . LYS A 1 104 ? 7.036 14.050 -5.142 1.00 76.44 104 LYS A O 1
ATOM 806 N N . GLY A 1 105 ? 7.266 11.950 -4.392 1.00 77.19 105 GLY A N 1
ATOM 807 C CA . GLY A 1 105 ? 6.068 11.963 -3.544 1.00 77.19 105 GLY A CA 1
ATOM 808 C C . GLY A 1 105 ? 4.729 11.926 -4.292 1.00 77.19 105 GLY A C 1
ATOM 809 O O . GLY A 1 105 ? 3.677 12.048 -3.662 1.00 77.19 105 GLY A O 1
ATOM 810 N N . THR A 1 106 ? 4.743 11.754 -5.617 1.00 90.81 106 THR A N 1
ATOM 811 C CA . THR A 1 106 ? 3.525 11.573 -6.413 1.00 90.81 106 THR A CA 1
ATOM 812 C C . THR A 1 106 ? 3.263 10.091 -6.634 1.00 90.81 106 THR A C 1
ATOM 814 O O . THR A 1 106 ? 4.119 9.371 -7.139 1.00 90.81 106 THR A O 1
ATOM 817 N N . CYS A 1 107 ? 2.054 9.661 -6.282 1.00 94.94 107 CYS A N 1
ATOM 818 C CA . CYS A 1 107 ? 1.567 8.308 -6.515 1.00 94.94 107 CYS A CA 1
ATOM 819 C C . CYS A 1 107 ? 0.499 8.326 -7.607 1.00 94.94 107 CYS A C 1
ATOM 821 O O . CYS A 1 107 ? -0.404 9.173 -7.586 1.00 94.94 107 CYS A O 1
ATOM 823 N N . VAL A 1 108 ? 0.603 7.393 -8.551 1.00 94.31 108 VAL A N 1
ATOM 824 C CA . VAL A 1 108 ? -0.352 7.208 -9.652 1.00 94.31 108 VAL A CA 1
ATOM 825 C C . VAL A 1 108 ? -0.929 5.794 -9.613 1.00 94.31 108 VAL A C 1
ATOM 827 O O . VAL A 1 108 ? -0.240 4.881 -9.160 1.00 94.31 108 VAL A O 1
ATOM 830 N N . PRO A 1 109 ? -2.183 5.577 -10.051 1.00 94.25 109 PRO A N 1
ATOM 831 C CA . PRO A 1 109 ? -2.765 4.239 -10.062 1.00 94.25 109 PRO A CA 1
ATOM 832 C C . PRO A 1 109 ? -1.946 3.293 -10.944 1.00 94.25 109 PRO A C 1
ATOM 834 O O . PRO A 1 109 ? -1.760 3.566 -12.132 1.00 94.25 109 PRO A O 1
ATOM 837 N N . ALA A 1 110 ? -1.526 2.153 -10.397 1.00 94.06 110 ALA A N 1
ATOM 838 C CA . ALA A 1 110 ? -0.718 1.175 -11.128 1.00 94.06 110 ALA A CA 1
ATOM 839 C C . ALA A 1 110 ? -1.451 0.621 -12.361 1.00 94.06 110 ALA A C 1
ATOM 841 O O . ALA A 1 110 ? -0.835 0.291 -13.361 1.00 94.06 110 ALA A O 1
ATOM 842 N N . ARG A 1 111 ? -2.791 0.580 -12.327 1.00 92.62 111 ARG A N 1
ATOM 843 C CA . ARG A 1 111 ? -3.619 0.178 -13.480 1.00 92.62 111 ARG A CA 1
ATOM 844 C C . ARG A 1 111 ? -3.500 1.129 -14.672 1.00 92.62 111 ARG A C 1
ATOM 846 O O . ARG A 1 111 ? -3.668 0.691 -15.799 1.00 92.62 111 ARG A O 1
ATOM 853 N N . LYS A 1 112 ? -3.254 2.421 -14.423 1.00 93.94 112 LYS A N 1
ATOM 854 C CA . LYS A 1 112 ? -3.096 3.437 -15.477 1.00 93.94 112 LYS A CA 1
ATOM 855 C C . LYS A 1 112 ? -1.664 3.502 -15.998 1.00 93.94 112 LYS A C 1
ATOM 857 O O . LYS A 1 112 ? -1.450 3.862 -17.145 1.00 93.94 112 LYS A O 1
ATOM 862 N N . CYS A 1 113 ? -0.697 3.192 -15.142 1.00 93.62 113 CYS A N 1
ATOM 863 C CA . CYS A 1 113 ? 0.709 3.151 -15.504 1.00 93.62 113 CYS A CA 1
ATOM 864 C C . CYS A 1 113 ? 1.398 1.999 -14.766 1.00 93.62 113 CYS A C 1
ATOM 866 O O . CYS A 1 113 ? 1.957 2.213 -13.682 1.00 93.62 113 CYS A O 1
ATOM 868 N N . PRO A 1 114 ? 1.318 0.773 -15.304 1.00 94.44 114 PRO A N 1
ATOM 869 C CA . PRO A 1 114 ? 1.955 -0.370 -14.676 1.00 94.44 114 PRO A CA 1
ATOM 870 C C . PRO A 1 114 ? 3.486 -0.253 -14.776 1.00 94.44 114 PRO A C 1
ATOM 872 O O . PRO A 1 114 ? 4.010 0.327 -15.735 1.00 94.44 114 PRO A O 1
ATOM 875 N N . PRO A 1 115 ? 4.229 -0.793 -13.798 1.00 94.38 115 PRO A N 1
ATOM 876 C CA . PRO A 1 115 ? 5.653 -1.068 -13.956 1.00 94.38 115 PRO A CA 1
ATOM 877 C C . PRO A 1 115 ? 5.900 -2.014 -15.138 1.00 94.38 115 PRO A C 1
ATOM 879 O O . PRO A 1 115 ? 5.042 -2.831 -15.487 1.00 94.38 115 PRO A O 1
ATOM 882 N N . LYS A 1 116 ? 7.082 -1.929 -15.750 1.00 95.12 116 LYS A N 1
ATOM 883 C CA . LYS A 1 116 ? 7.484 -2.840 -16.824 1.00 95.12 116 LYS A CA 1
ATOM 884 C C . LYS A 1 116 ? 7.976 -4.149 -16.216 1.00 95.12 116 LYS A C 1
ATOM 886 O O . LYS A 1 116 ? 8.958 -4.167 -15.478 1.00 95.12 116 LYS A O 1
ATOM 891 N N . CYS A 1 117 ? 7.290 -5.235 -16.541 1.00 91.50 117 CYS A N 1
ATOM 892 C CA . CYS A 1 117 ? 7.678 -6.570 -16.112 1.00 91.50 117 CYS A CA 1
ATOM 893 C C . CYS A 1 117 ? 8.648 -7.234 -17.101 1.00 91.50 117 CYS A C 1
ATOM 895 O O . CYS A 1 117 ? 8.670 -6.855 -18.276 1.00 91.50 117 CYS A O 1
ATOM 897 N N . PRO A 1 118 ? 9.434 -8.230 -16.649 1.00 89.06 118 PRO A N 1
ATOM 898 C CA . PRO A 1 118 ? 10.249 -9.063 -17.528 1.00 89.06 118 PRO A CA 1
ATOM 899 C C . PRO A 1 118 ? 9.441 -9.729 -18.650 1.00 89.06 118 PRO A C 1
ATOM 901 O O . PRO A 1 118 ? 8.216 -9.883 -18.565 1.00 89.06 118 PRO A O 1
ATOM 904 N N . ARG A 1 119 ? 10.134 -10.182 -19.698 1.00 88.50 119 ARG A N 1
ATOM 905 C CA . ARG A 1 119 ? 9.511 -10.882 -20.831 1.00 88.50 119 ARG A CA 1
ATOM 906 C C . ARG A 1 119 ? 8.676 -12.072 -20.334 1.00 88.50 119 ARG A C 1
ATOM 908 O O . ARG A 1 119 ? 9.058 -12.751 -19.388 1.00 88.50 119 ARG A O 1
ATOM 915 N N . HIS A 1 120 ? 7.529 -12.303 -20.972 1.00 88.56 120 HIS A N 1
ATOM 916 C CA . HIS A 1 120 ? 6.567 -13.354 -20.607 1.00 88.56 120 HIS A CA 1
ATOM 917 C C . HIS A 1 120 ? 5.959 -13.239 -19.200 1.00 88.56 120 HIS A C 1
ATOM 919 O O . HIS A 1 120 ? 5.350 -14.186 -18.702 1.00 88.56 120 HIS A O 1
ATOM 925 N N . SER A 1 121 ? 6.010 -12.062 -18.581 1.00 89.81 121 SER A N 1
ATOM 926 C CA . SER A 1 121 ? 5.341 -11.780 -17.311 1.00 89.81 121 SER A CA 1
ATOM 927 C C . SER A 1 121 ? 4.509 -10.499 -17.394 1.00 89.81 121 SER A C 1
ATOM 929 O O . SER A 1 121 ? 4.706 -9.663 -18.276 1.00 89.81 121 SER A O 1
ATOM 931 N N . ARG A 1 122 ? 3.528 -10.361 -16.500 1.00 90.62 122 ARG A N 1
ATOM 932 C CA . ARG A 1 122 ? 2.625 -9.207 -16.442 1.00 90.62 122 ARG A CA 1
ATOM 933 C C . ARG A 1 122 ? 2.463 -8.728 -15.013 1.00 90.62 122 ARG A C 1
ATOM 935 O O . ARG A 1 122 ? 2.428 -9.535 -14.085 1.00 90.62 122 ARG A O 1
ATOM 942 N N . PHE A 1 123 ? 2.305 -7.421 -14.852 1.00 91.44 123 PHE A N 1
ATOM 943 C CA . PHE A 1 123 ? 2.072 -6.831 -13.543 1.00 91.44 123 PHE A CA 1
ATOM 944 C C . PHE A 1 123 ? 0.678 -7.199 -13.027 1.00 91.44 123 PHE A C 1
ATOM 946 O O . PHE A 1 123 ? -0.319 -7.039 -13.738 1.00 91.44 123 PHE A O 1
ATOM 953 N N . GLN A 1 124 ? 0.598 -7.654 -11.780 1.00 91.19 124 GLN A N 1
ATOM 954 C CA . GLN A 1 124 ? -0.658 -7.857 -11.069 1.00 91.19 124 GLN A CA 1
ATOM 955 C C . GLN A 1 124 ? -0.621 -7.182 -9.705 1.00 91.19 124 GLN A C 1
ATOM 957 O O . GLN A 1 124 ? 0.347 -7.280 -8.963 1.00 91.19 124 GLN A O 1
ATOM 962 N N . LEU A 1 125 ? -1.721 -6.513 -9.357 1.00 89.38 125 LEU A N 1
ATOM 963 C CA . LEU A 1 125 ? -1.875 -5.864 -8.053 1.00 89.38 125 LEU A CA 1
ATOM 964 C C . LEU A 1 125 ? -2.051 -6.857 -6.906 1.00 89.38 125 LEU A C 1
ATOM 966 O O . LEU A 1 125 ? -1.635 -6.580 -5.788 1.00 89.38 125 LEU A O 1
ATOM 970 N N . CYS A 1 126 ? -2.724 -7.968 -7.185 1.00 89.19 126 CYS A N 1
ATOM 971 C CA . CYS A 1 126 ? -2.953 -9.046 -6.244 1.00 89.19 126 CYS A CA 1
ATOM 972 C C . CYS A 1 126 ? -2.190 -10.259 -6.749 1.00 89.19 126 CYS A C 1
ATOM 974 O O . CYS A 1 126 ? -2.510 -10.767 -7.819 1.00 89.19 126 CYS A O 1
ATOM 976 N N . VAL A 1 127 ? -1.181 -10.685 -6.002 1.00 86.19 127 VAL A N 1
ATOM 977 C CA . VAL A 1 127 ? -0.281 -11.765 -6.401 1.00 86.19 127 VAL A CA 1
ATOM 978 C C . VAL A 1 127 ? -0.462 -12.931 -5.453 1.00 86.19 127 VAL A C 1
ATOM 980 O O . VAL A 1 127 ? -0.520 -12.752 -4.235 1.00 86.19 127 VAL A O 1
ATOM 983 N N . SER A 1 128 ? -0.593 -14.128 -6.019 1.00 84.81 128 SER A N 1
ATOM 984 C CA . SER A 1 128 ? -0.599 -15.353 -5.234 1.00 84.81 128 SER A CA 1
ATOM 985 C C . SER A 1 128 ? 0.833 -15.766 -4.916 1.00 84.81 128 SER A C 1
ATOM 987 O O . SER A 1 128 ? 1.665 -15.833 -5.818 1.00 84.81 128 SER A O 1
ATOM 989 N N . THR A 1 129 ? 1.116 -16.156 -3.673 1.00 77.19 129 THR A N 1
ATOM 990 C CA . THR A 1 129 ? 2.407 -16.760 -3.312 1.00 77.19 129 THR A CA 1
ATOM 991 C C . THR A 1 129 ? 2.670 -18.066 -4.070 1.00 77.19 129 THR A C 1
ATOM 993 O O . THR A 1 129 ? 3.802 -18.514 -4.168 1.00 77.19 129 THR A O 1
ATOM 996 N N . CYS A 1 130 ? 1.661 -18.680 -4.686 1.00 73.56 130 CYS A N 1
ATOM 997 C CA . CYS A 1 130 ? 1.871 -19.842 -5.548 1.00 73.56 130 CYS A CA 1
ATOM 998 C C . CYS A 1 130 ? 2.413 -19.508 -6.943 1.00 73.56 130 CYS A C 1
ATOM 1000 O O . CYS A 1 130 ? 2.757 -20.413 -7.697 1.00 73.56 130 CYS A O 1
ATOM 1002 N N . GLN A 1 131 ? 2.528 -18.224 -7.280 1.00 69.38 131 GLN A N 1
ATOM 1003 C CA . GLN A 1 131 ? 3.076 -17.726 -8.542 1.00 69.38 131 GLN A CA 1
ATOM 1004 C C . GLN A 1 131 ? 4.466 -17.110 -8.329 1.00 69.38 131 GLN A C 1
ATOM 1006 O O . GLN A 1 131 ? 4.785 -16.079 -8.917 1.00 69.38 131 GLN A O 1
ATOM 1011 N N . HIS A 1 132 ? 5.278 -17.709 -7.452 1.00 61.19 132 HIS A N 1
ATOM 1012 C CA . HIS A 1 132 ? 6.551 -17.145 -7.003 1.00 61.19 132 HIS A CA 1
ATOM 1013 C C . HIS A 1 132 ? 7.675 -17.317 -8.055 1.00 61.19 132 HIS A C 1
ATOM 1015 O O . HIS A 1 132 ? 8.718 -17.882 -7.755 1.00 61.19 132 HIS A O 1
ATOM 1021 N N . TRP A 1 133 ? 7.540 -16.653 -9.210 1.00 67.19 133 TRP A N 1
ATOM 1022 C CA . TRP A 1 133 ? 8.551 -16.468 -10.273 1.00 67.19 133 TRP A CA 1
ATOM 1023 C C . TRP A 1 133 ? 8.658 -17.610 -11.300 1.00 67.19 133 TRP A C 1
ATOM 1025 O O . TRP A 1 133 ? 8.377 -18.772 -11.015 1.00 67.19 133 TRP A O 1
ATOM 1035 N N . CYS A 1 134 ? 9.057 -17.259 -12.527 1.00 70.69 134 CYS A N 1
ATOM 1036 C CA . CYS A 1 134 ? 9.082 -18.192 -13.656 1.00 70.69 134 CYS A CA 1
ATOM 1037 C C . CYS A 1 134 ? 10.208 -19.210 -13.461 1.00 70.69 134 CYS A C 1
ATOM 1039 O O . CYS A 1 134 ? 11.337 -18.830 -13.153 1.00 70.69 134 CYS A O 1
ATOM 1041 N N . GLY A 1 135 ? 9.891 -20.497 -13.616 1.00 67.62 135 GLY A N 1
ATOM 1042 C CA . GLY A 1 135 ? 10.857 -21.582 -13.434 1.00 67.62 135 GLY A CA 1
ATOM 1043 C C . GLY A 1 135 ? 11.223 -21.889 -11.976 1.00 67.62 135 GLY A C 1
ATOM 1044 O O . GLY A 1 135 ? 12.227 -22.556 -11.743 1.00 67.62 135 GLY A O 1
ATOM 1045 N N . ARG A 1 136 ? 10.445 -21.420 -10.986 1.00 71.38 136 ARG A N 1
ATOM 1046 C CA . ARG A 1 136 ? 10.638 -21.785 -9.572 1.00 71.38 136 ARG A CA 1
ATOM 1047 C C . ARG A 1 136 ? 9.582 -22.782 -9.076 1.00 71.38 136 ARG A C 1
ATOM 1049 O O . ARG A 1 136 ? 8.434 -22.719 -9.518 1.00 71.38 136 ARG A O 1
ATOM 1056 N N . PRO A 1 137 ? 9.930 -23.678 -8.128 1.00 70.62 137 PRO A N 1
ATOM 1057 C CA . PRO A 1 137 ? 8.974 -24.609 -7.540 1.00 70.62 137 PRO A CA 1
ATOM 1058 C C . PRO A 1 137 ? 7.809 -23.885 -6.865 1.00 70.62 137 PRO A C 1
ATOM 1060 O O . PRO A 1 137 ? 8.002 -22.927 -6.111 1.00 70.62 137 PRO A O 1
ATOM 1063 N N . ARG A 1 138 ? 6.588 -24.375 -7.095 1.00 73.06 138 ARG A N 1
ATOM 1064 C CA . ARG A 1 138 ? 5.396 -23.812 -6.459 1.00 73.06 138 ARG A CA 1
ATOM 1065 C C . ARG A 1 138 ? 5.322 -24.215 -4.984 1.00 73.06 138 ARG A C 1
ATOM 1067 O O . ARG A 1 138 ? 5.449 -25.401 -4.674 1.00 73.06 138 ARG A O 1
ATOM 1074 N N . PRO A 1 139 ? 5.069 -23.271 -4.063 1.00 78.19 139 PRO A N 1
ATOM 1075 C CA . PRO A 1 139 ? 4.817 -23.611 -2.671 1.00 78.19 139 PRO A CA 1
ATOM 1076 C C . PRO A 1 139 ? 3.500 -24.383 -2.518 1.00 78.19 139 PRO A C 1
ATOM 1078 O O . PRO A 1 139 ? 2.527 -24.135 -3.225 1.00 78.19 139 PRO A O 1
ATOM 1081 N N . LYS A 1 140 ? 3.449 -25.298 -1.540 1.00 79.75 140 LYS A N 1
ATOM 1082 C CA . LYS A 1 140 ? 2.263 -26.132 -1.254 1.00 79.75 140 LYS A CA 1
ATOM 1083 C C . LYS A 1 140 ? 1.076 -25.339 -0.689 1.00 79.75 140 LYS A 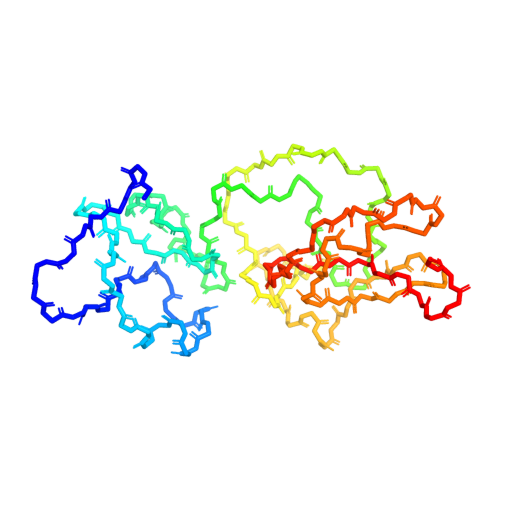C 1
ATOM 1085 O O . LYS A 1 140 ? -0.060 -25.785 -0.793 1.00 79.75 140 LYS A O 1
ATOM 1090 N N . LYS A 1 141 ? 1.334 -24.190 -0.053 1.00 84.19 141 LYS A N 1
ATOM 1091 C CA . LYS A 1 141 ? 0.310 -23.309 0.528 1.00 84.19 141 LYS A CA 1
ATOM 1092 C C . LYS A 1 141 ? 0.340 -21.951 -0.162 1.00 84.19 141 LYS A C 1
ATOM 1094 O O . LYS A 1 141 ? 1.381 -21.295 -0.211 1.00 84.19 141 LYS A O 1
ATOM 1099 N N . CYS A 1 142 ? -0.822 -21.528 -0.646 1.00 81.31 142 CYS A N 1
ATOM 1100 C CA . CYS A 1 142 ? -0.998 -20.262 -1.342 1.00 81.31 142 CYS A CA 1
ATOM 1101 C C . CYS A 1 142 ? -1.659 -19.228 -0.430 1.00 81.31 142 CYS A C 1
ATOM 1103 O O . CYS A 1 142 ? -2.604 -19.539 0.292 1.00 81.31 142 CYS A O 1
ATOM 1105 N N . SER A 1 143 ? -1.232 -17.975 -0.526 1.00 84.81 143 SER A N 1
ATOM 1106 C CA . SER A 1 143 ? -1.992 -16.814 -0.066 1.00 84.81 143 SER A CA 1
ATOM 1107 C C . SER A 1 143 ? -1.988 -15.751 -1.160 1.00 84.81 143 SER A C 1
ATOM 1109 O O . SER A 1 143 ? -1.096 -15.735 -2.003 1.00 84.81 143 SER A O 1
ATOM 1111 N N . THR A 1 144 ? -3.008 -14.895 -1.202 1.00 86.69 144 THR A N 1
ATOM 1112 C CA . THR A 1 144 ? -3.063 -13.783 -2.162 1.00 86.69 144 THR A CA 1
ATOM 1113 C C . THR A 1 144 ? -2.788 -12.485 -1.429 1.00 86.69 144 THR A C 1
ATOM 1115 O O . THR A 1 144 ? -3.479 -12.164 -0.464 1.00 86.69 144 THR A O 1
ATOM 1118 N N . GLN A 1 145 ? -1.800 -11.730 -1.897 1.00 84.88 145 GLN A N 1
ATOM 1119 C CA . GLN A 1 145 ? -1.415 -10.447 -1.325 1.00 84.88 145 GLN A CA 1
ATOM 1120 C C . GLN A 1 145 ? -1.712 -9.328 -2.316 1.00 84.88 145 GLN A C 1
ATOM 1122 O O . GLN A 1 145 ? -1.262 -9.364 -3.457 1.00 84.88 145 GLN A O 1
ATOM 1127 N N . CYS A 1 146 ? -2.464 -8.320 -1.874 1.00 86.50 146 CYS A N 1
ATOM 1128 C CA . CYS A 1 146 ? -2.902 -7.189 -2.698 1.00 86.50 146 CYS A CA 1
ATOM 1129 C C . CYS A 1 146 ? -2.240 -5.861 -2.304 1.00 86.50 146 CYS A C 1
ATOM 1131 O O . CYS A 1 146 ? -2.822 -4.798 -2.533 1.00 86.50 146 CYS A O 1
ATOM 1133 N N . ASN A 1 147 ? -1.073 -5.939 -1.662 1.00 82.12 147 ASN A N 1
ATOM 1134 C CA . ASN A 1 147 ? -0.386 -4.808 -1.053 1.00 82.12 147 ASN A CA 1
ATOM 1135 C C . ASN A 1 147 ? 0.322 -3.976 -2.125 1.00 82.12 147 ASN A C 1
ATOM 1137 O O . ASN A 1 147 ? -0.200 -2.958 -2.562 1.00 82.12 147 ASN A O 1
ATOM 1141 N N . SER A 1 148 ? 1.473 -4.434 -2.607 1.00 80.38 148 SER A N 1
ATOM 1142 C CA . SER A 1 148 ? 2.282 -3.670 -3.567 1.00 80.38 148 SER A CA 1
ATOM 1143 C C . SER A 1 148 ? 2.078 -4.124 -5.015 1.00 80.38 148 SER A C 1
ATOM 1145 O O . SER A 1 148 ? 2.283 -3.342 -5.941 1.00 80.38 148 SER A O 1
ATOM 1147 N N . GLY A 1 149 ? 1.597 -5.353 -5.215 1.00 87.69 149 GLY A N 1
ATOM 1148 C CA . GLY A 1 149 ? 1.615 -6.021 -6.514 1.00 87.69 149 GLY A CA 1
ATOM 1149 C C . GLY A 1 149 ? 3.016 -6.495 -6.902 1.00 87.69 149 GLY A C 1
ATOM 1150 O O . GLY A 1 149 ? 4.003 -6.117 -6.277 1.00 87.69 149 GLY A O 1
ATOM 1151 N N . ASP A 1 150 ? 3.088 -7.335 -7.927 1.00 87.62 150 ASP A N 1
ATOM 1152 C CA . ASP A 1 150 ? 4.337 -7.896 -8.450 1.00 87.62 150 ASP A CA 1
ATOM 1153 C C . ASP A 1 150 ? 4.154 -8.346 -9.910 1.00 87.62 150 ASP A C 1
ATOM 1155 O O . ASP A 1 150 ? 3.039 -8.370 -10.449 1.00 87.62 150 ASP A O 1
ATOM 1159 N N . CYS A 1 151 ? 5.251 -8.703 -10.567 1.00 88.75 151 CYS A N 1
ATOM 1160 C CA . CYS A 1 151 ? 5.245 -9.345 -11.869 1.00 88.75 151 CYS A CA 1
ATOM 1161 C C . CYS A 1 151 ? 4.984 -10.843 -11.720 1.00 88.75 151 CYS A C 1
ATOM 1163 O O . CYS A 1 151 ? 5.724 -11.555 -11.049 1.00 88.75 151 CYS A O 1
ATOM 1165 N N . VAL A 1 152 ? 3.955 -11.342 -12.404 1.00 87.50 152 VAL A N 1
ATOM 1166 C CA . VAL A 1 152 ? 3.646 -12.775 -12.440 1.00 87.50 152 VAL A CA 1
ATOM 1167 C C . VAL A 1 152 ? 3.758 -13.327 -13.849 1.00 87.50 152 VAL A C 1
ATOM 1169 O O . VAL A 1 152 ? 3.449 -12.647 -14.832 1.00 87.50 152 VAL A O 1
ATOM 1172 N N . CYS A 1 153 ? 4.167 -14.586 -13.951 1.00 86.62 153 CYS A N 1
ATOM 1173 C CA . CYS A 1 153 ? 4.338 -15.257 -15.230 1.00 86.62 153 CYS A CA 1
ATOM 1174 C C . CYS A 1 153 ? 3.020 -15.339 -16.010 1.00 86.62 153 CYS A C 1
ATOM 1176 O O . CYS A 1 153 ? 1.912 -15.474 -15.469 1.00 86.62 153 CYS A O 1
ATOM 1178 N N . SER A 1 154 ? 3.144 -15.230 -17.326 1.00 85.44 154 SER A N 1
ATOM 1179 C CA . SER A 1 154 ? 2.051 -15.500 -18.251 1.00 85.44 154 SER A CA 1
ATOM 1180 C C . SER A 1 154 ? 1.722 -16.989 -18.251 1.00 85.44 154 SER A C 1
ATOM 1182 O O . SER A 1 154 ? 2.541 -17.825 -17.866 1.00 85.44 154 SER A O 1
ATOM 1184 N N . ARG A 1 155 ? 0.496 -17.331 -18.655 1.00 80.31 155 ARG A N 1
ATOM 1185 C CA . ARG A 1 155 ? 0.092 -18.735 -18.795 1.00 80.31 155 ARG A CA 1
ATOM 1186 C C . ARG A 1 155 ? 1.076 -19.437 -19.746 1.00 80.31 155 ARG A C 1
ATOM 1188 O O . ARG A 1 155 ? 1.363 -18.890 -20.804 1.00 80.31 155 ARG A O 1
ATOM 1195 N N . GLY A 1 156 ? 1.599 -20.597 -19.343 1.00 75.06 156 GLY A N 1
ATOM 1196 C CA . GLY A 1 156 ? 2.613 -21.350 -20.100 1.00 75.06 156 GLY A CA 1
ATOM 1197 C C . GLY A 1 156 ? 4.077 -21.037 -19.753 1.00 75.06 156 GLY A C 1
ATOM 1198 O O . GLY A 1 156 ? 4.959 -21.689 -20.290 1.00 75.06 156 GLY A O 1
ATOM 1199 N N . TYR A 1 157 ? 4.344 -20.087 -18.847 1.00 75.50 157 TYR A N 1
ATOM 1200 C CA . TYR A 1 157 ? 5.703 -19.686 -18.434 1.00 75.50 157 TYR A CA 1
ATOM 1201 C C . TYR A 1 157 ? 5.945 -19.831 -16.917 1.00 75.50 157 TYR A C 1
ATOM 1203 O O . TYR A 1 157 ? 6.842 -19.196 -16.365 1.00 75.50 157 TYR A O 1
ATOM 1211 N N . ALA A 1 158 ? 5.095 -20.599 -16.226 1.00 67.56 158 ALA A N 1
ATOM 1212 C CA . ALA A 1 158 ? 4.982 -20.681 -14.765 1.00 67.56 158 ALA A CA 1
ATOM 1213 C C . ALA A 1 158 ? 5.084 -22.114 -14.248 1.00 67.56 158 ALA A C 1
ATOM 1215 O O . ALA A 1 158 ? 4.907 -23.044 -15.058 1.00 67.56 158 ALA A O 1
#

Sequence (158 aa):
GLWEVAVSGKPQKDRFCKPHLTRPSLVKKLRRCVCQSGFVRNAWEECILKKDCKKCKGRKKMDYNGCESACPLTCGQPVSSLCTAQCVSRCACPPGYVVYPKKKGTCVPARKCPPKCPRHSRFQLCVSTCQHWCGRPRPKKCSTQCNSGDCVCSRGYA

Organism: NCBI:txid48802